Protein AF-A0A812J9K3-F1 (afdb_monomer_lite)

Sequence (176 aa):
MPVRESPTQTIAVSVPRLDEVKQKRADRYRLLVFTEILLSFTDTDGDNIRLQKEGIAINEYVNDKLEIRSMQYFDIDVRARSYHDPTGRGWFRPSEDVEEIVRKRDLMFLERDFLARCLMTVCGLTESSAYQVMMTAHTEGMAVVGTYAFETAELYCTGLKAKGLSADILPVEDGE

Structure (mmCIF, N/CA/C/O backbone):
data_AF-A0A812J9K3-F1
#
_entry.id   AF-A0A812J9K3-F1
#
loop_
_atom_site.group_PDB
_atom_site.id
_atom_site.type_symbol
_atom_site.label_atom_id
_atom_site.label_alt_id
_atom_site.label_comp_id
_atom_site.label_asym_id
_atom_site.label_entity_id
_atom_site.label_seq_id
_atom_site.pdbx_PDB_ins_code
_atom_site.Cartn_x
_atom_site.Cartn_y
_atom_site.Cartn_z
_atom_site.occupancy
_atom_site.B_iso_or_equiv
_atom_site.auth_seq_id
_atom_site.auth_comp_id
_atom_site.auth_asym_id
_atom_site.auth_atom_id
_atom_site.pdbx_PDB_model_num
ATOM 1 N N . MET A 1 1 ? 48.311 -0.222 72.903 1.00 43.59 1 MET A N 1
ATOM 2 C CA . MET A 1 1 ? 47.290 0.811 72.628 1.00 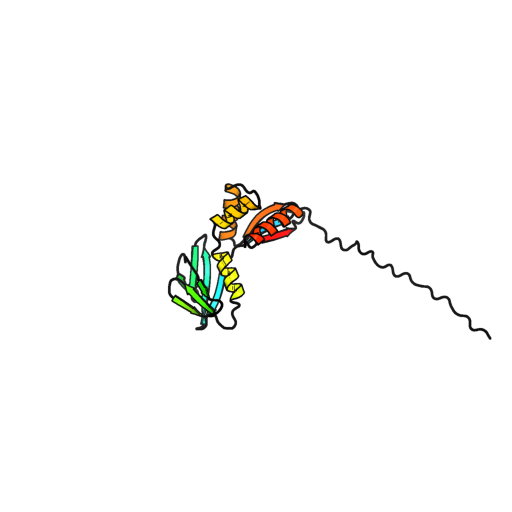43.59 1 MET A CA 1
ATOM 3 C C . MET A 1 1 ? 46.261 0.209 71.682 1.00 43.59 1 MET A C 1
ATOM 5 O O . MET A 1 1 ? 46.697 -0.324 70.670 1.00 43.59 1 MET A O 1
ATOM 9 N N . PRO A 1 2 ? 44.957 0.194 72.005 1.00 41.94 2 PRO A N 1
ATOM 10 C CA . PRO A 1 2 ? 43.940 -0.347 71.110 1.00 41.94 2 PRO A CA 1
ATOM 11 C C . PRO A 1 2 ? 43.454 0.734 70.133 1.00 41.94 2 PRO A C 1
ATOM 13 O O . PRO A 1 2 ? 43.117 1.846 70.542 1.00 41.94 2 PRO A O 1
ATOM 16 N N . VAL A 1 3 ? 43.454 0.404 68.842 1.00 47.16 3 VAL A N 1
ATOM 17 C CA . VAL A 1 3 ? 42.924 1.241 67.758 1.00 47.16 3 VAL A CA 1
ATOM 18 C C . VAL A 1 3 ? 41.396 1.207 67.840 1.00 47.16 3 VAL A C 1
ATOM 20 O O . VAL A 1 3 ? 40.800 0.135 67.876 1.00 47.16 3 VAL A O 1
ATOM 23 N N . ARG A 1 4 ? 40.767 2.383 67.935 1.00 43.28 4 ARG A N 1
ATOM 24 C CA . ARG A 1 4 ? 39.308 2.547 67.892 1.00 43.28 4 ARG A CA 1
ATOM 25 C C . ARG A 1 4 ? 38.854 2.489 66.434 1.00 43.28 4 ARG A C 1
ATOM 27 O O . ARG A 1 4 ? 39.246 3.353 65.655 1.00 43.28 4 ARG A O 1
ATOM 34 N N . GLU A 1 5 ? 38.031 1.507 66.086 1.00 41.91 5 GLU A N 1
ATOM 35 C CA . GLU A 1 5 ? 37.337 1.463 64.797 1.00 41.91 5 GLU A CA 1
ATOM 36 C C . GLU A 1 5 ? 36.077 2.339 64.849 1.00 41.91 5 GLU A C 1
ATOM 38 O O . GLU A 1 5 ? 35.283 2.276 65.790 1.00 41.91 5 GLU A O 1
ATOM 43 N N . SER A 1 6 ? 35.931 3.206 63.849 1.00 40.03 6 SER A N 1
ATOM 44 C CA . SER A 1 6 ? 34.802 4.124 63.683 1.00 40.03 6 SER A CA 1
ATOM 45 C C . SER A 1 6 ? 33.607 3.395 63.055 1.00 40.03 6 SER A C 1
ATOM 47 O O . SER A 1 6 ? 33.808 2.630 62.112 1.00 40.03 6 SER A O 1
ATOM 49 N N . PRO A 1 7 ? 32.359 3.647 63.486 1.00 44.78 7 PRO A N 1
ATOM 50 C CA . PRO A 1 7 ? 31.195 3.017 62.876 1.00 44.78 7 PRO A CA 1
ATOM 51 C C . PRO A 1 7 ? 30.920 3.623 61.492 1.00 44.78 7 PRO A C 1
ATOM 53 O O . PRO A 1 7 ? 30.586 4.802 61.367 1.00 44.78 7 PRO A O 1
ATOM 56 N N . THR A 1 8 ? 31.045 2.807 60.446 1.00 38.72 8 THR A N 1
ATOM 57 C CA . THR A 1 8 ? 30.620 3.144 59.083 1.00 38.72 8 THR A CA 1
ATOM 58 C C . THR A 1 8 ? 29.100 3.315 59.057 1.00 38.72 8 THR A C 1
ATOM 60 O O . THR A 1 8 ? 28.347 2.342 59.091 1.00 38.72 8 THR A O 1
ATOM 63 N N . GLN A 1 9 ? 28.635 4.566 59.000 1.00 43.00 9 GLN A N 1
ATOM 64 C CA . GLN A 1 9 ? 27.244 4.884 58.687 1.00 43.00 9 GLN A CA 1
ATOM 65 C C . GLN A 1 9 ? 26.941 4.404 57.266 1.00 43.00 9 GLN A C 1
ATOM 67 O O . GLN A 1 9 ? 27.426 4.959 56.283 1.00 43.00 9 GLN A O 1
ATOM 72 N N . THR A 1 10 ? 26.147 3.342 57.168 1.00 39.62 10 THR A N 1
ATOM 73 C CA . THR A 1 10 ? 25.592 2.879 55.897 1.00 39.62 10 THR A CA 1
ATOM 74 C C . THR A 1 10 ? 24.531 3.885 55.465 1.00 39.62 10 THR A C 1
ATOM 76 O O . THR A 1 10 ? 23.461 3.968 56.066 1.00 39.62 10 THR A O 1
ATOM 79 N N . ILE A 1 11 ? 24.843 4.682 54.444 1.00 40.81 11 ILE A N 1
ATOM 80 C CA . ILE A 1 11 ? 23.868 5.533 53.764 1.00 40.81 11 ILE A CA 1
ATOM 81 C C . ILE A 1 11 ? 22.912 4.590 53.033 1.00 40.81 11 ILE A C 1
ATOM 83 O O . ILE A 1 11 ? 23.310 3.892 52.101 1.00 40.81 11 ILE A O 1
ATOM 87 N N . ALA A 1 12 ? 21.659 4.536 53.482 1.00 41.06 12 ALA A N 1
ATOM 88 C CA . ALA A 1 12 ? 20.598 3.852 52.763 1.00 41.06 12 ALA A CA 1
ATOM 89 C C . ALA A 1 12 ? 20.365 4.593 51.440 1.00 41.06 12 ALA A C 1
ATOM 91 O O . ALA A 1 12 ? 19.708 5.631 51.403 1.00 41.06 12 ALA A O 1
ATOM 92 N N . VAL A 1 13 ? 20.938 4.075 50.354 1.00 40.81 13 VAL A N 1
ATOM 93 C CA . VAL A 1 13 ? 20.560 4.478 49.001 1.00 40.81 13 VAL A CA 1
ATOM 94 C C . VAL A 1 13 ? 19.127 4.000 48.810 1.00 40.81 13 VAL A C 1
ATOM 96 O O . VAL A 1 13 ? 18.867 2.803 48.693 1.00 40.81 13 VAL A O 1
ATOM 99 N N . SER A 1 14 ? 18.182 4.935 48.849 1.00 48.41 14 SER A N 1
ATOM 100 C CA . SER A 1 14 ? 16.798 4.700 48.466 1.00 48.41 14 SER A CA 1
ATOM 101 C C . SER A 1 14 ? 16.777 4.336 46.985 1.00 48.41 14 SER A C 1
ATOM 103 O O . SER A 1 14 ? 16.785 5.211 46.121 1.00 48.41 14 SER A O 1
ATOM 105 N N . VAL A 1 15 ? 16.813 3.035 46.702 1.00 49.84 15 VAL A N 1
ATOM 106 C CA . VAL A 1 15 ? 16.551 2.494 45.371 1.00 49.84 15 VAL A CA 1
ATOM 107 C C . VAL A 1 15 ? 15.098 2.848 45.050 1.00 49.84 15 VAL A C 1
ATOM 109 O O . VAL A 1 15 ? 14.209 2.415 45.793 1.00 49.84 15 VAL A O 1
ATOM 112 N N . PRO A 1 16 ? 14.820 3.663 44.018 1.00 44.22 16 PRO A N 1
ATOM 113 C CA . PRO A 1 16 ? 13.446 3.903 43.611 1.00 44.22 16 PRO A CA 1
ATOM 114 C C . PRO A 1 16 ? 12.816 2.553 43.254 1.00 44.22 16 PRO A C 1
ATOM 116 O O . PRO A 1 16 ? 13.413 1.739 42.546 1.00 44.22 16 PRO A O 1
ATOM 119 N N . ARG A 1 17 ? 11.644 2.277 43.839 1.00 50.12 17 ARG A N 1
ATOM 120 C CA . ARG A 1 17 ? 10.904 1.031 43.618 1.00 50.12 17 ARG A CA 1
ATOM 121 C C . ARG A 1 17 ? 10.637 0.879 42.123 1.00 50.12 17 ARG A C 1
ATOM 123 O O . ARG A 1 17 ? 10.294 1.849 41.454 1.00 50.12 17 ARG A O 1
ATOM 130 N N . LEU A 1 18 ? 10.744 -0.352 41.635 1.00 44.38 18 LEU A N 1
ATOM 131 C CA . LEU A 1 18 ? 10.573 -0.766 40.237 1.00 44.38 18 LEU A CA 1
ATOM 132 C C . LEU A 1 18 ? 9.163 -0.499 39.645 1.00 44.38 18 LEU A C 1
ATOM 134 O O . LEU A 1 18 ? 8.852 -1.006 38.573 1.00 44.38 18 LEU A O 1
ATOM 138 N N . ASP A 1 19 ? 8.320 0.289 40.319 1.00 42.44 19 ASP A N 1
ATOM 139 C CA . ASP A 1 19 ? 6.907 0.520 40.000 1.00 42.44 19 ASP A CA 1
ATOM 140 C C . ASP A 1 19 ? 6.619 1.917 39.401 1.00 42.44 19 ASP A C 1
ATOM 142 O O . ASP A 1 19 ? 5.461 2.243 39.132 1.00 42.44 19 ASP A O 1
ATOM 146 N N . GLU A 1 20 ? 7.644 2.746 39.159 1.00 42.75 20 GLU A N 1
ATOM 147 C CA . GLU A 1 20 ? 7.491 4.143 38.696 1.00 42.75 20 GLU A CA 1
ATOM 148 C C . GLU A 1 20 ? 7.994 4.425 37.269 1.00 42.75 20 GLU A C 1
ATOM 150 O O . GLU A 1 20 ? 8.218 5.573 36.896 1.00 42.75 20 GLU A O 1
ATOM 155 N N . VAL A 1 21 ? 8.058 3.407 36.408 1.00 42.88 21 VAL A N 1
ATOM 156 C CA . VAL A 1 21 ? 7.958 3.625 34.951 1.00 42.88 21 VAL A CA 1
ATOM 157 C C . VAL A 1 21 ? 6.607 3.104 34.476 1.00 42.88 21 VAL A C 1
ATOM 159 O O . VAL A 1 21 ? 6.494 2.251 33.599 1.00 42.88 21 VAL A O 1
ATOM 162 N N . LYS A 1 22 ? 5.529 3.610 35.084 1.00 45.88 22 LYS A N 1
ATOM 163 C CA . LYS A 1 22 ? 4.212 3.540 34.452 1.00 45.88 22 LYS A CA 1
ATOM 164 C C . LYS A 1 22 ? 4.239 4.522 33.290 1.00 45.88 22 LYS A C 1
ATOM 166 O O . LYS A 1 22 ? 3.879 5.685 33.448 1.00 45.88 22 LYS A O 1
ATOM 171 N N . GLN A 1 23 ? 4.698 4.043 32.133 1.00 50.28 23 GLN A N 1
ATOM 172 C CA . GLN A 1 23 ? 4.376 4.648 30.846 1.00 50.28 23 GLN A CA 1
ATOM 173 C C . GLN A 1 23 ? 2.874 4.933 30.892 1.00 50.28 23 GLN A C 1
ATOM 175 O O . GLN A 1 23 ? 2.086 3.998 31.041 1.00 50.28 23 GLN A O 1
ATOM 180 N N . LYS A 1 24 ? 2.489 6.210 30.919 1.00 55.31 24 LYS A N 1
ATOM 181 C CA . LYS A 1 24 ? 1.097 6.639 31.075 1.00 55.31 24 LYS A CA 1
ATOM 182 C C . LYS A 1 24 ? 0.305 5.989 29.932 1.00 55.31 24 LYS A C 1
ATOM 184 O O . LYS A 1 24 ? 0.433 6.411 28.787 1.00 55.31 24 LYS A O 1
ATOM 189 N N . ARG A 1 25 ? -0.392 4.878 30.204 1.00 67.69 25 ARG A N 1
ATOM 190 C CA . ARG A 1 25 ? -1.230 4.206 29.205 1.00 67.69 25 ARG A CA 1
ATOM 191 C C . ARG A 1 25 ? -2.336 5.194 28.857 1.00 67.69 25 ARG A C 1
ATOM 193 O O . ARG A 1 25 ? -2.976 5.708 29.768 1.00 67.69 25 ARG A O 1
ATOM 200 N N . ALA A 1 26 ? -2.492 5.498 27.574 1.00 80.69 26 ALA A N 1
ATOM 201 C CA . ALA A 1 26 ? -3.603 6.318 27.118 1.00 80.69 26 ALA A CA 1
ATOM 202 C C . ALA A 1 26 ? -4.916 5.560 27.345 1.00 80.69 26 ALA A C 1
ATOM 204 O O . ALA A 1 26 ? -4.941 4.328 27.288 1.00 80.69 26 ALA A O 1
ATOM 205 N N . ASP A 1 27 ? -6.008 6.286 27.567 1.00 85.81 27 ASP A N 1
ATOM 206 C CA . ASP A 1 27 ? -7.321 5.666 27.775 1.00 85.81 27 ASP A CA 1
ATOM 207 C C . ASP A 1 27 ? -7.884 5.092 26.469 1.00 85.81 27 ASP A C 1
ATOM 209 O O . ASP A 1 27 ? -8.628 4.105 26.460 1.00 85.81 27 ASP A O 1
ATOM 213 N N . ARG A 1 28 ? -7.506 5.695 25.336 1.00 94.31 28 ARG A N 1
ATOM 214 C CA . ARG A 1 28 ? -7.959 5.308 24.002 1.00 94.31 28 ARG A CA 1
ATOM 215 C C . ARG A 1 28 ? -6.821 5.326 22.990 1.00 94.31 28 ARG A C 1
ATOM 217 O O . ARG A 1 28 ? -5.859 6.075 23.120 1.00 94.31 28 ARG A O 1
ATOM 224 N N . TYR A 1 29 ? -6.973 4.509 21.954 1.00 96.38 29 TYR A N 1
ATOM 225 C CA . TYR A 1 29 ? -6.017 4.346 20.867 1.00 96.38 29 TYR A CA 1
ATOM 226 C C . TYR A 1 29 ? -6.733 4.424 19.517 1.00 96.38 29 TYR A C 1
ATOM 228 O O . TYR A 1 29 ? -7.768 3.781 19.320 1.00 96.38 29 TYR A O 1
ATOM 236 N N . ARG A 1 30 ? -6.179 5.195 18.580 1.00 97.62 30 ARG A N 1
ATOM 237 C CA . ARG A 1 30 ? -6.576 5.194 17.167 1.00 97.62 30 ARG A CA 1
ATOM 238 C C . ARG A 1 30 ? -5.967 3.978 16.489 1.00 97.62 30 ARG A C 1
ATOM 240 O O . ARG A 1 30 ? -4.753 3.819 16.524 1.00 97.62 30 ARG A O 1
ATOM 247 N N . LEU A 1 31 ? -6.797 3.158 15.855 1.00 98.50 31 LEU A N 1
ATOM 248 C CA . LEU A 1 31 ? -6.343 2.111 14.945 1.00 98.50 31 LEU A CA 1
ATOM 249 C C . LEU A 1 31 ? -6.214 2.697 13.540 1.00 98.50 31 LEU A C 1
ATOM 251 O O . LEU A 1 31 ? -7.177 3.254 13.011 1.00 98.50 31 LEU A O 1
ATOM 255 N N . LEU A 1 32 ? -5.039 2.546 12.946 1.00 98.44 32 LEU A N 1
ATOM 256 C CA . LEU A 1 32 ? -4.698 3.017 11.612 1.00 98.44 32 LEU A CA 1
ATOM 257 C C . LEU A 1 32 ? -4.489 1.835 10.671 1.00 98.44 32 LEU A C 1
ATOM 259 O O . LEU A 1 32 ? -3.941 0.808 11.070 1.00 98.44 32 LEU A O 1
ATOM 263 N N . VAL A 1 33 ? -4.878 2.013 9.413 1.00 97.88 33 VAL A N 1
ATOM 264 C CA . VAL A 1 33 ? -4.462 1.164 8.289 1.00 97.88 33 VAL A CA 1
ATOM 265 C C . VAL A 1 33 ? -3.701 2.006 7.280 1.00 97.88 33 VAL A C 1
ATOM 267 O O . VAL A 1 33 ? -4.037 3.173 7.078 1.00 97.88 33 VAL A O 1
ATOM 270 N N . PHE A 1 34 ? -2.694 1.410 6.650 1.00 96.38 34 PHE A N 1
ATOM 271 C CA . PHE A 1 34 ? -1.818 2.084 5.696 1.00 96.38 34 PHE A CA 1
ATOM 272 C C . PHE A 1 34 ? -1.904 1.420 4.323 1.00 96.38 34 PHE A C 1
ATOM 274 O O . PHE A 1 34 ? -1.947 0.192 4.215 1.00 96.38 34 PHE A O 1
ATOM 281 N N . THR A 1 35 ? -1.874 2.239 3.277 1.00 94.75 35 THR A N 1
ATOM 282 C CA . THR A 1 35 ? -1.604 1.810 1.903 1.00 94.75 35 THR A CA 1
ATOM 283 C C . THR A 1 35 ? -0.456 2.639 1.345 1.00 94.75 35 THR A C 1
ATOM 285 O O . THR A 1 35 ? -0.119 3.689 1.884 1.00 94.75 35 THR A O 1
ATOM 288 N N . GLU A 1 36 ? 0.169 2.168 0.274 1.00 94.56 36 GLU A N 1
ATOM 289 C CA . GLU A 1 36 ? 1.207 2.949 -0.387 1.00 94.56 36 GLU A CA 1
ATOM 290 C C . GLU A 1 36 ? 0.593 3.736 -1.548 1.00 94.56 36 GLU A C 1
ATOM 292 O O . GLU A 1 36 ? -0.188 3.197 -2.345 1.00 94.56 36 GLU A O 1
ATOM 297 N N . ILE A 1 37 ? 0.938 5.021 -1.632 1.00 95.31 37 ILE A N 1
ATOM 298 C CA . ILE A 1 37 ? 0.495 5.921 -2.709 1.00 95.31 37 ILE A CA 1
ATOM 299 C C . ILE A 1 37 ? 1.652 6.412 -3.576 1.00 95.31 37 ILE A C 1
ATOM 301 O O . ILE A 1 37 ? 1.411 6.965 -4.648 1.00 95.31 37 ILE A O 1
ATOM 305 N N . LEU A 1 38 ? 2.894 6.181 -3.146 1.00 96.56 38 LEU A N 1
ATOM 306 C CA . LEU A 1 38 ? 4.092 6.578 -3.867 1.00 96.56 38 LEU A CA 1
ATOM 307 C C . LEU A 1 38 ? 5.178 5.510 -3.721 1.00 96.56 38 LEU A C 1
ATOM 309 O O . LEU A 1 38 ? 5.582 5.147 -2.621 1.00 96.56 38 LEU A O 1
ATOM 313 N N . LEU A 1 39 ? 5.693 5.048 -4.852 1.00 97.50 39 LEU A N 1
ATOM 314 C CA . LEU A 1 39 ? 6.867 4.193 -4.940 1.00 97.50 39 LEU A CA 1
ATOM 315 C C . LEU A 1 39 ? 7.802 4.829 -5.959 1.00 97.50 39 LEU A C 1
ATOM 317 O O . LEU A 1 39 ? 7.371 5.141 -7.061 1.00 97.50 39 LEU A O 1
ATOM 321 N N . SER A 1 40 ? 9.075 4.996 -5.630 1.00 97.69 40 SER A N 1
ATOM 322 C CA . SER A 1 40 ? 10.062 5.429 -6.616 1.00 97.69 40 SER A CA 1
ATOM 323 C C . SER A 1 40 ? 11.406 4.778 -6.370 1.00 97.69 40 SER A C 1
ATOM 325 O O . SER A 1 40 ? 11.779 4.575 -5.215 1.00 97.69 40 SER A O 1
ATOM 327 N N . PHE A 1 41 ? 12.134 4.511 -7.444 1.00 98.19 41 PHE A N 1
ATOM 328 C CA . PHE A 1 41 ? 13.486 3.963 -7.422 1.00 98.19 41 PHE A CA 1
ATOM 329 C C . PHE A 1 41 ? 14.248 4.432 -8.667 1.00 98.19 41 PHE A C 1
ATOM 331 O O . PHE A 1 41 ? 13.657 4.999 -9.588 1.00 98.19 41 PHE A O 1
ATOM 338 N N . THR A 1 42 ? 15.565 4.219 -8.694 1.00 96.88 42 THR A N 1
ATOM 339 C CA . THR A 1 42 ? 16.358 4.436 -9.914 1.00 96.88 42 THR A CA 1
ATOM 340 C C . THR A 1 42 ? 16.837 3.099 -10.456 1.00 96.88 42 THR A C 1
ATOM 342 O O . THR A 1 42 ? 17.409 2.285 -9.722 1.00 96.88 42 THR A O 1
ATOM 345 N N . ASP A 1 43 ? 16.610 2.853 -11.737 1.00 95.44 43 ASP A N 1
ATOM 346 C CA . ASP A 1 43 ? 16.992 1.600 -12.375 1.00 95.44 43 ASP A CA 1
ATOM 347 C C . ASP A 1 43 ? 18.458 1.616 -12.864 1.00 95.44 43 ASP A C 1
ATOM 349 O O . ASP A 1 43 ? 19.223 2.564 -12.629 1.00 95.44 43 ASP A O 1
ATOM 353 N N . THR A 1 44 ? 18.909 0.529 -13.488 1.00 96.94 44 THR A N 1
ATOM 354 C CA . THR A 1 44 ? 20.313 0.379 -13.895 1.00 96.94 44 THR A CA 1
ATOM 355 C C . THR A 1 44 ? 20.785 1.336 -14.986 1.00 96.94 44 THR A C 1
ATOM 357 O O . THR A 1 44 ? 21.984 1.624 -15.006 1.00 96.94 44 THR A O 1
ATOM 360 N N . ASP A 1 45 ? 19.912 1.809 -15.878 1.00 94.12 45 ASP A N 1
ATOM 361 C CA . ASP A 1 45 ? 20.307 2.748 -16.940 1.00 94.12 45 ASP A CA 1
ATOM 362 C C . ASP A 1 45 ? 20.167 4.219 -16.514 1.00 94.12 45 ASP A C 1
ATOM 364 O O . ASP A 1 45 ? 20.785 5.102 -17.112 1.00 94.12 45 ASP A O 1
ATOM 368 N N . GLY A 1 46 ? 19.539 4.44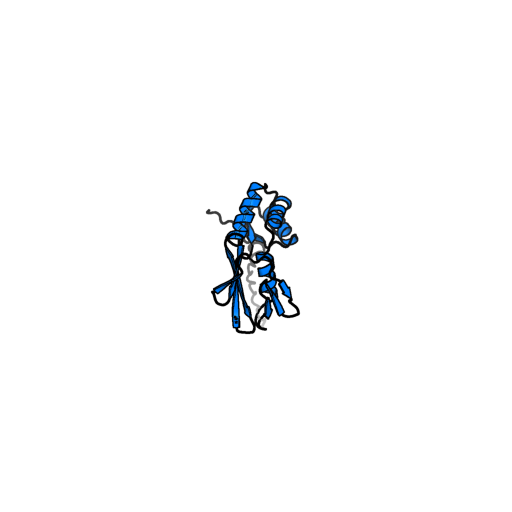7 -15.358 1.00 94.81 46 GLY A N 1
ATOM 369 C CA . GLY A 1 46 ? 19.515 5.727 -14.667 1.00 94.81 46 GLY A CA 1
ATOM 370 C C . GLY A 1 46 ? 18.182 6.438 -14.719 1.00 94.81 46 GLY A C 1
ATOM 371 O O . GLY A 1 46 ? 18.102 7.557 -14.205 1.00 94.81 46 GLY A O 1
ATOM 372 N N . ASP A 1 47 ? 17.162 5.774 -15.243 1.00 96.69 47 ASP A N 1
ATOM 373 C CA . ASP A 1 47 ? 15.805 6.266 -15.223 1.00 96.69 47 ASP A CA 1
ATOM 374 C C . ASP A 1 47 ? 15.244 6.266 -13.795 1.00 96.69 47 ASP A C 1
ATOM 376 O O . ASP A 1 47 ? 15.366 5.308 -13.021 1.00 96.69 47 ASP A O 1
ATOM 380 N N . ASN A 1 48 ? 14.637 7.396 -13.422 1.00 97.19 48 ASN A N 1
ATOM 381 C CA . ASN A 1 48 ? 13.841 7.502 -12.210 1.00 97.19 48 ASN A CA 1
ATOM 382 C C . ASN A 1 48 ? 12.434 6.989 -12.503 1.00 97.19 48 ASN A C 1
ATOM 384 O O . ASN A 1 48 ? 11.646 7.668 -13.168 1.00 97.19 48 ASN A O 1
ATOM 388 N N . ILE A 1 49 ? 12.133 5.805 -11.985 1.00 98.25 49 ILE A N 1
ATOM 389 C CA . ILE A 1 49 ? 10.817 5.193 -12.097 1.00 98.25 49 ILE A CA 1
ATOM 390 C C . ILE A 1 49 ? 10.012 5.592 -10.871 1.00 98.25 49 ILE A C 1
ATOM 392 O O . ILE A 1 49 ? 10.441 5.373 -9.734 1.00 98.25 49 ILE A O 1
ATOM 396 N N . ARG A 1 50 ? 8.831 6.170 -11.089 1.00 98.44 50 ARG A N 1
ATOM 397 C CA . ARG A 1 50 ? 7.892 6.543 -10.032 1.00 98.44 50 ARG A CA 1
ATOM 398 C C . ARG A 1 50 ? 6.508 5.995 -10.334 1.00 98.44 50 ARG A C 1
ATOM 400 O O . ARG A 1 50 ? 5.860 6.420 -11.285 1.00 98.44 50 ARG A O 1
ATOM 407 N N . LEU A 1 51 ? 6.015 5.136 -9.451 1.00 98.31 51 LEU A N 1
ATOM 408 C CA . LEU A 1 51 ? 4.608 4.769 -9.393 1.00 98.31 51 LEU A CA 1
ATOM 409 C C . LEU A 1 51 ? 3.888 5.690 -8.418 1.00 98.31 51 LEU A C 1
ATOM 411 O O . LEU A 1 51 ? 4.344 5.904 -7.293 1.00 98.31 51 LEU A O 1
ATOM 415 N N . GLN A 1 52 ? 2.746 6.216 -8.835 1.00 97.75 52 GLN A N 1
ATOM 416 C CA . GLN A 1 52 ? 1.953 7.123 -8.024 1.00 97.75 52 GLN A CA 1
ATOM 417 C C . GLN A 1 52 ? 0.472 6.780 -8.130 1.00 97.75 52 GLN A C 1
ATOM 419 O O . GLN A 1 52 ? -0.057 6.590 -9.227 1.00 97.75 52 GLN A O 1
ATOM 424 N N . LYS A 1 53 ? -0.210 6.724 -6.983 1.00 94.06 53 LYS A N 1
ATOM 425 C CA . LYS A 1 53 ? -1.670 6.668 -6.948 1.00 94.06 53 LYS A CA 1
ATOM 426 C C . LYS A 1 53 ? -2.263 8.054 -7.149 1.00 94.06 53 LYS A C 1
ATOM 428 O O . LYS A 1 53 ? -1.947 8.996 -6.427 1.00 94.06 53 LYS A O 1
ATOM 433 N N . GLU A 1 54 ? -3.200 8.136 -8.080 1.00 92.50 54 GLU A N 1
ATOM 434 C CA . GLU A 1 54 ? -4.065 9.288 -8.305 1.00 92.50 54 GLU A CA 1
ATOM 435 C C . GLU A 1 54 ? -5.517 8.818 -8.206 1.00 92.50 54 GLU A C 1
ATOM 437 O O . GLU A 1 54 ? -6.071 8.184 -9.111 1.00 92.50 54 GLU A O 1
ATOM 442 N N . GLY A 1 55 ? -6.128 9.066 -7.045 1.00 86.62 55 GLY A N 1
ATOM 443 C CA . GLY A 1 55 ? -7.391 8.434 -6.682 1.00 86.62 55 GLY A CA 1
ATOM 444 C C . GLY A 1 55 ? -7.212 6.922 -6.541 1.00 86.62 55 GLY A C 1
ATOM 445 O O . GLY A 1 55 ? -6.546 6.449 -5.627 1.00 86.62 55 GLY A O 1
ATOM 446 N N . ILE A 1 56 ? -7.811 6.162 -7.459 1.00 82.06 56 ILE A N 1
ATOM 447 C CA . ILE A 1 56 ? -7.713 4.692 -7.491 1.00 82.06 56 ILE A CA 1
ATOM 448 C C . ILE A 1 56 ? -6.812 4.170 -8.614 1.00 82.06 56 ILE A C 1
ATOM 450 O O . ILE A 1 56 ? -6.578 2.965 -8.686 1.00 82.06 56 ILE A O 1
ATOM 454 N N . ALA A 1 57 ? -6.351 5.046 -9.508 1.00 92.88 57 ALA A N 1
ATOM 455 C CA . ALA A 1 57 ? -5.472 4.672 -10.604 1.00 92.88 57 ALA A CA 1
ATOM 456 C C . ALA A 1 57 ? -4.019 4.709 -10.131 1.00 92.88 57 ALA A C 1
ATOM 458 O O . ALA A 1 57 ? -3.617 5.648 -9.450 1.00 92.88 57 ALA A O 1
ATOM 459 N N . ILE A 1 58 ? -3.238 3.704 -10.518 1.00 96.75 58 ILE A N 1
ATOM 460 C CA . ILE A 1 58 ? -1.785 3.700 -10.345 1.00 96.75 58 ILE A CA 1
ATOM 461 C C . ILE A 1 58 ? -1.182 4.115 -11.682 1.00 96.75 58 ILE A C 1
ATOM 463 O O . ILE A 1 58 ? -1.476 3.505 -12.707 1.00 96.75 58 ILE A O 1
ATOM 467 N N . ASN A 1 59 ? -0.376 5.165 -11.688 1.00 97.94 59 ASN A N 1
ATOM 468 C CA . ASN A 1 59 ? 0.300 5.671 -12.876 1.00 97.94 59 ASN A CA 1
ATOM 469 C C . ASN A 1 59 ? 1.808 5.488 -12.730 1.00 97.94 59 ASN A C 1
ATOM 471 O O . ASN A 1 59 ? 2.328 5.575 -11.619 1.00 97.94 59 ASN A O 1
ATOM 475 N N . GLU A 1 60 ? 2.494 5.282 -13.848 1.00 98.38 60 GLU A N 1
ATOM 476 C CA . GLU A 1 60 ? 3.952 5.226 -13.908 1.00 98.38 60 GLU A CA 1
ATOM 477 C C . GLU A 1 60 ? 4.509 6.451 -14.625 1.00 98.38 60 GLU A C 1
ATOM 479 O O . GLU A 1 60 ? 4.089 6.801 -15.734 1.00 98.38 60 GLU A O 1
ATOM 484 N N . TYR A 1 61 ? 5.484 7.073 -13.977 1.00 98.31 61 TYR A N 1
ATOM 485 C CA . TYR A 1 61 ? 6.258 8.187 -14.481 1.00 98.31 61 TYR A CA 1
ATOM 486 C C . TYR A 1 61 ? 7.719 7.765 -14.606 1.00 98.31 61 TYR A C 1
ATOM 488 O O . TYR A 1 61 ? 8.303 7.292 -13.633 1.00 98.31 61 TYR A O 1
ATOM 496 N N . VAL A 1 62 ? 8.311 8.006 -15.770 1.00 97.62 62 VAL A N 1
ATOM 497 C CA . VAL A 1 62 ? 9.736 7.802 -16.034 1.00 97.62 62 VAL A CA 1
ATOM 498 C C . VAL A 1 62 ? 10.369 9.171 -16.224 1.00 97.62 62 VAL A C 1
ATOM 500 O O . VAL A 1 62 ? 9.973 9.923 -17.117 1.00 97.62 62 VAL A O 1
ATOM 503 N N . ASN A 1 63 ? 11.314 9.536 -15.355 1.00 97.12 63 ASN A N 1
ATOM 504 C CA . ASN A 1 63 ? 11.954 10.858 -15.355 1.00 97.12 63 ASN A CA 1
ATOM 505 C C . ASN A 1 63 ? 10.923 12.006 -15.402 1.00 97.12 63 ASN A C 1
ATOM 507 O O . ASN A 1 63 ? 10.990 12.897 -16.248 1.00 97.12 63 ASN A O 1
ATOM 511 N N . ASP A 1 64 ? 9.922 11.933 -14.516 1.00 97.19 64 ASP A N 1
ATOM 512 C CA . ASP A 1 64 ? 8.782 12.860 -14.400 1.00 97.19 64 ASP A CA 1
ATOM 513 C C . ASP A 1 64 ? 7.794 12.892 -15.575 1.00 97.19 64 ASP A C 1
ATOM 515 O O . ASP A 1 64 ? 6.773 13.584 -15.509 1.00 97.19 64 ASP A O 1
ATOM 519 N N . LYS A 1 65 ? 8.026 12.107 -16.627 1.00 97.75 65 LYS A N 1
ATOM 520 C CA . LYS A 1 65 ? 7.107 11.981 -17.755 1.00 97.75 65 LYS A CA 1
ATOM 521 C C . LYS A 1 65 ? 6.177 10.794 -17.545 1.00 97.75 65 LYS A C 1
ATOM 523 O O . LYS A 1 65 ? 6.622 9.690 -17.273 1.00 97.75 65 LYS A O 1
ATOM 528 N N . LEU A 1 66 ? 4.875 11.026 -17.671 1.00 97.56 66 LEU A N 1
ATOM 529 C CA . LEU A 1 66 ? 3.874 9.967 -17.576 1.00 97.56 66 LEU A CA 1
ATOM 530 C C . LEU A 1 66 ? 3.997 9.005 -18.765 1.00 97.56 66 LEU A C 1
ATOM 532 O O . LEU A 1 66 ? 3.743 9.414 -19.900 1.00 97.56 66 LEU A O 1
ATOM 536 N N . GLU A 1 67 ? 4.306 7.741 -18.488 1.00 97.56 67 GLU A N 1
ATOM 537 C CA . GLU A 1 67 ? 4.452 6.688 -19.501 1.00 97.56 67 GLU A CA 1
ATOM 538 C C . GLU A 1 67 ? 3.287 5.692 -19.456 1.00 97.56 67 GLU A C 1
ATOM 540 O O . GLU A 1 67 ? 2.751 5.326 -20.503 1.00 97.56 67 GLU A O 1
ATOM 545 N N . ILE A 1 68 ? 2.803 5.325 -18.260 1.00 97.81 68 ILE A N 1
ATOM 546 C CA . ILE A 1 68 ? 1.682 4.382 -18.109 1.00 97.81 68 ILE A CA 1
ATOM 547 C C . ILE A 1 68 ? 0.565 5.001 -17.277 1.00 97.81 68 ILE A C 1
ATOM 549 O O . ILE A 1 68 ? 0.768 5.483 -16.164 1.00 97.81 68 ILE A O 1
ATOM 553 N N . ARG A 1 69 ? -0.657 4.947 -17.813 1.00 97.25 69 ARG A N 1
ATOM 554 C CA . ARG A 1 69 ? -1.880 5.338 -17.104 1.00 97.25 69 ARG A CA 1
ATOM 555 C C . ARG A 1 69 ? -2.610 4.111 -16.593 1.00 97.25 69 ARG A C 1
ATOM 557 O O . ARG A 1 69 ? -2.830 3.181 -17.363 1.00 97.25 69 ARG A O 1
ATOM 564 N N . SER A 1 70 ? -3.092 4.171 -15.351 1.00 95.56 70 SER A N 1
ATOM 565 C CA . SER A 1 70 ? -3.938 3.119 -14.763 1.00 95.56 70 SER A CA 1
ATOM 566 C C . SER A 1 70 ? -3.330 1.720 -14.927 1.00 95.56 70 SER A C 1
ATOM 568 O O . SER A 1 70 ? -3.986 0.787 -15.394 1.00 95.56 70 SER A O 1
ATOM 570 N N . MET A 1 71 ? -2.055 1.594 -14.571 1.00 96.50 71 MET A N 1
ATOM 571 C CA . MET A 1 71 ? -1.295 0.357 -14.604 1.00 96.50 71 MET A CA 1
ATOM 572 C C . MET A 1 71 ? -1.985 -0.730 -13.775 1.00 96.50 71 MET A C 1
ATOM 574 O O . MET A 1 71 ? -2.414 -0.496 -12.646 1.00 96.50 71 MET A O 1
ATOM 578 N N . GLN A 1 72 ? -2.104 -1.921 -14.361 1.00 93.50 72 GLN A N 1
ATOM 579 C CA . GLN A 1 72 ? -2.816 -3.050 -13.754 1.00 93.50 72 GLN A CA 1
ATOM 580 C C . GLN A 1 72 ? -1.898 -3.983 -12.967 1.00 93.50 72 GLN A C 1
ATOM 582 O O . GLN A 1 72 ? -2.361 -4.663 -12.057 1.00 93.50 72 GLN A O 1
ATOM 587 N N . TYR A 1 73 ? -0.611 -4.019 -13.309 1.00 96.19 73 TYR A N 1
ATOM 588 C CA . TYR A 1 73 ? 0.368 -4.876 -12.659 1.00 96.19 73 TYR A CA 1
ATOM 589 C C . TYR A 1 73 ? 1.740 -4.213 -12.645 1.00 96.19 73 TYR A C 1
ATOM 591 O O . TYR A 1 73 ? 2.059 -3.415 -13.521 1.00 96.19 73 TYR A O 1
ATOM 599 N N . PHE A 1 74 ? 2.540 -4.587 -11.655 1.00 98.00 74 PHE A N 1
ATOM 600 C CA . PHE A 1 74 ? 3.964 -4.299 -11.593 1.00 98.00 74 PHE A CA 1
ATOM 601 C C . PHE A 1 74 ? 4.630 -5.498 -10.923 1.00 98.00 74 PHE A C 1
ATOM 603 O O . PHE A 1 74 ? 4.547 -5.689 -9.700 1.00 98.00 74 PHE A O 1
ATOM 610 N N . ASP A 1 75 ? 5.196 -6.372 -11.746 1.00 98.19 75 ASP A N 1
ATOM 611 C CA . ASP A 1 75 ? 5.737 -7.647 -11.297 1.00 98.19 75 ASP A CA 1
ATOM 612 C C . ASP A 1 75 ? 7.204 -7.489 -10.946 1.00 98.19 75 ASP A C 1
ATOM 614 O O . ASP A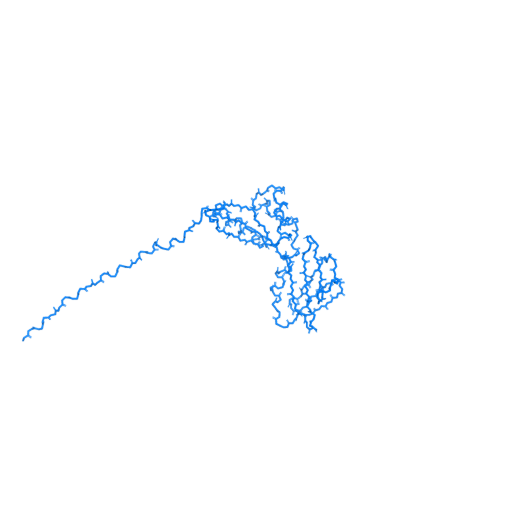 1 75 ? 7.975 -6.924 -11.713 1.00 98.19 75 ASP A O 1
ATOM 618 N N . ILE A 1 76 ? 7.604 -8.007 -9.789 1.00 98.38 76 ILE A N 1
ATOM 619 C CA . ILE A 1 76 ? 8.977 -7.910 -9.301 1.00 98.38 76 ILE A CA 1
ATOM 620 C C . ILE A 1 76 ? 9.535 -9.315 -9.112 1.00 98.38 76 ILE A C 1
ATOM 622 O O . ILE A 1 76 ? 8.994 -10.117 -8.349 1.00 98.38 76 ILE A O 1
ATOM 626 N N . ASP A 1 77 ? 10.659 -9.589 -9.770 1.00 98.00 77 ASP A N 1
ATOM 627 C CA . ASP A 1 77 ? 11.500 -10.746 -9.494 1.00 98.00 77 ASP A CA 1
ATOM 628 C C . ASP A 1 77 ? 12.656 -10.314 -8.588 1.00 98.00 77 ASP A C 1
ATOM 630 O O . ASP A 1 77 ? 13.644 -9.718 -9.028 1.00 98.00 77 ASP A O 1
ATOM 634 N N . VAL A 1 78 ? 12.526 -10.644 -7.303 1.00 97.38 78 VAL A N 1
ATOM 635 C CA . VAL A 1 78 ? 13.523 -10.326 -6.270 1.00 97.38 78 VAL A CA 1
ATOM 636 C C . VAL A 1 78 ? 14.864 -11.004 -6.556 1.00 97.38 78 VAL A C 1
ATOM 638 O O . VAL A 1 78 ? 15.918 -10.406 -6.350 1.00 97.38 78 VAL A O 1
ATOM 641 N N . ARG A 1 79 ? 14.848 -12.241 -7.073 1.00 96.38 79 ARG A N 1
ATOM 642 C CA . ARG A 1 79 ? 16.076 -13.009 -7.328 1.00 96.38 79 ARG A CA 1
ATOM 643 C C . ARG A 1 79 ? 16.840 -12.439 -8.512 1.00 96.38 79 ARG A C 1
ATOM 645 O O . ARG A 1 79 ? 18.061 -12.333 -8.451 1.00 96.38 79 ARG A O 1
ATOM 652 N N . ALA A 1 80 ? 16.126 -12.081 -9.575 1.00 97.44 80 ALA A N 1
ATOM 653 C CA . ALA A 1 80 ? 16.716 -11.474 -10.762 1.00 97.44 80 ALA A CA 1
ATOM 654 C C . ALA A 1 80 ? 16.975 -9.965 -10.608 1.00 97.44 80 ALA A C 1
ATOM 656 O O . ALA A 1 80 ? 17.627 -9.380 -11.473 1.00 97.44 80 ALA A O 1
ATOM 657 N N . ARG A 1 81 ? 16.474 -9.339 -9.531 1.00 97.62 81 ARG A N 1
ATOM 658 C CA . ARG A 1 81 ? 16.443 -7.881 -9.333 1.00 97.62 81 ARG A CA 1
ATOM 659 C C . ARG A 1 81 ? 15.882 -7.159 -10.559 1.00 97.62 81 ARG A C 1
ATOM 661 O O . ARG A 1 81 ? 16.431 -6.151 -11.001 1.00 97.62 81 ARG A O 1
ATOM 668 N N . SER A 1 82 ? 14.785 -7.678 -11.099 1.00 98.25 82 SER A N 1
ATOM 669 C CA . SER A 1 82 ? 14.113 -7.110 -12.268 1.00 98.25 82 SER A CA 1
ATOM 670 C C . SER A 1 82 ? 12.644 -6.848 -11.992 1.00 98.25 82 SER A C 1
ATOM 672 O O . SER A 1 82 ? 12.038 -7.546 -11.178 1.00 98.25 82 SER A O 1
ATOM 674 N N . TYR A 1 83 ? 12.070 -5.899 -12.717 1.00 98.38 83 TYR A N 1
ATOM 675 C CA . TYR A 1 83 ? 10.640 -5.626 -12.708 1.00 98.38 83 TYR A CA 1
ATOM 676 C C . TYR A 1 83 ? 10.054 -5.718 -14.113 1.00 98.38 83 TYR A C 1
ATOM 678 O O . TYR A 1 83 ? 10.776 -5.572 -15.097 1.00 98.38 83 TYR A O 1
ATOM 686 N N . HIS A 1 84 ? 8.757 -5.985 -14.207 1.00 98.25 84 HIS A N 1
ATOM 687 C CA . HIS A 1 84 ? 8.007 -6.029 -15.451 1.00 98.25 84 HIS A CA 1
ATOM 688 C C . HIS A 1 84 ? 6.716 -5.225 -15.310 1.00 98.25 84 HIS A C 1
ATOM 690 O O . HIS A 1 84 ? 5.893 -5.489 -14.429 1.00 98.25 84 HIS A O 1
ATOM 696 N N . ASP A 1 85 ? 6.554 -4.273 -16.213 1.00 96.94 85 ASP A N 1
ATOM 697 C CA . ASP A 1 85 ? 5.378 -3.430 -16.381 1.00 96.94 85 ASP A CA 1
ATOM 698 C C . ASP A 1 85 ? 4.732 -3.716 -17.762 1.00 96.94 85 ASP A C 1
ATOM 700 O O . ASP A 1 85 ? 5.229 -4.551 -18.530 1.00 96.94 85 ASP A O 1
ATOM 704 N N . PRO A 1 86 ? 3.602 -3.074 -18.110 1.00 96.75 86 PRO A N 1
ATOM 705 C CA . PRO A 1 86 ? 2.955 -3.238 -19.417 1.00 96.75 86 PRO A CA 1
ATOM 706 C C . PRO A 1 86 ? 3.799 -2.907 -20.657 1.00 96.75 86 PRO A C 1
ATOM 708 O O . PRO A 1 86 ? 3.467 -3.363 -21.753 1.00 96.75 86 PRO A O 1
ATOM 711 N N . THR A 1 87 ? 4.842 -2.092 -20.524 1.00 93.56 87 THR A N 1
ATOM 712 C CA . THR A 1 87 ? 5.696 -1.629 -21.627 1.00 93.56 87 THR A CA 1
ATOM 713 C C . THR A 1 87 ? 6.975 -2.440 -21.776 1.00 93.56 87 THR A C 1
ATOM 715 O O . THR A 1 87 ? 7.493 -2.554 -22.890 1.00 93.56 87 THR A O 1
ATOM 718 N N . GLY A 1 88 ? 7.478 -3.048 -20.701 1.00 94.56 88 GLY A N 1
ATOM 719 C CA . GLY A 1 88 ? 8.747 -3.753 -20.773 1.00 94.56 88 GLY A CA 1
ATOM 720 C C . GLY A 1 88 ? 9.256 -4.292 -19.447 1.00 94.56 88 GLY A C 1
ATOM 721 O O . GLY A 1 88 ? 8.505 -4.613 -18.530 1.00 94.56 88 GLY A O 1
ATOM 722 N N . ARG A 1 89 ? 10.569 -4.508 -19.400 1.00 96.38 89 ARG A N 1
ATOM 723 C CA . ARG A 1 89 ? 11.285 -5.014 -18.230 1.00 96.38 89 ARG A CA 1
ATOM 724 C C . ARG A 1 89 ? 12.470 -4.104 -17.959 1.00 96.38 89 ARG A C 1
ATOM 726 O O . ARG A 1 89 ? 13.212 -3.809 -18.893 1.00 96.38 89 ARG A O 1
ATOM 733 N N . GLY A 1 90 ? 12.692 -3.784 -16.691 1.00 96.94 90 GLY A N 1
ATOM 734 C CA . GLY A 1 90 ? 13.894 -3.106 -16.219 1.00 96.94 90 GLY A CA 1
ATOM 735 C C . GLY A 1 90 ? 14.573 -3.855 -15.074 1.00 96.94 90 GLY A C 1
ATOM 736 O O . GLY A 1 90 ? 14.110 -4.906 -14.614 1.00 96.94 90 GLY A O 1
ATOM 737 N N . TRP A 1 91 ? 15.703 -3.315 -14.619 1.00 98.25 91 TRP A N 1
ATOM 738 C CA . TRP A 1 91 ? 16.516 -3.889 -13.547 1.00 98.25 91 TRP A CA 1
ATOM 739 C C . TRP A 1 91 ? 16.791 -2.860 -12.461 1.00 98.25 91 TRP A C 1
ATOM 741 O O . TRP A 1 91 ? 17.163 -1.723 -12.738 1.00 98.25 91 TRP A O 1
ATOM 751 N N . PHE A 1 92 ? 16.659 -3.273 -11.205 1.00 98.12 92 PHE A N 1
ATOM 752 C CA . PHE A 1 92 ? 16.985 -2.420 -10.069 1.00 98.12 92 PHE A CA 1
ATOM 753 C C . PHE A 1 92 ? 18.498 -2.260 -9.940 1.00 98.12 92 PHE A C 1
ATOM 755 O O . PHE A 1 92 ? 19.253 -3.232 -10.074 1.00 98.12 92 PHE A O 1
ATOM 762 N N . ARG A 1 93 ? 18.962 -1.058 -9.575 1.00 97.38 93 ARG A N 1
ATOM 763 C CA . ARG A 1 93 ? 20.372 -0.874 -9.202 1.00 97.38 93 ARG A CA 1
ATOM 764 C C . ARG A 1 93 ? 20.732 -1.767 -8.020 1.00 97.38 93 ARG A C 1
ATOM 766 O O . ARG A 1 93 ? 19.878 -2.012 -7.170 1.00 97.38 93 ARG A O 1
ATOM 773 N N . PRO A 1 94 ? 22.000 -2.189 -7.877 1.00 96.62 94 PRO A N 1
ATOM 774 C CA . PRO A 1 94 ? 22.448 -2.945 -6.706 1.00 96.62 94 PRO A CA 1
ATOM 775 C C . PRO A 1 94 ? 22.212 -2.235 -5.364 1.00 96.62 94 PRO A C 1
ATOM 777 O O . PRO A 1 94 ? 22.126 -2.903 -4.342 1.00 96.62 94 PRO A O 1
ATOM 780 N N . SER A 1 95 ? 22.118 -0.901 -5.369 1.00 96.12 95 SER A N 1
ATOM 781 C CA . SER A 1 95 ? 21.885 -0.079 -4.178 1.00 96.12 95 SER A CA 1
ATOM 782 C C . SER A 1 95 ? 20.428 -0.017 -3.723 1.00 96.12 95 SER A C 1
ATOM 784 O O . SER A 1 95 ? 20.187 0.409 -2.600 1.00 96.12 95 SER A O 1
ATOM 786 N N . GLU A 1 96 ? 19.470 -0.379 -4.580 1.00 97.25 96 GLU A N 1
ATOM 787 C CA . GLU A 1 96 ? 18.048 -0.328 -4.229 1.00 97.25 96 GLU A CA 1
ATOM 788 C C . GLU A 1 96 ? 17.681 -1.461 -3.263 1.00 97.25 96 GLU A C 1
ATOM 790 O O . GLU A 1 96 ? 18.111 -2.611 -3.438 1.00 97.25 96 GLU A O 1
ATOM 795 N N . ASP A 1 97 ? 16.846 -1.138 -2.277 1.00 97.38 97 ASP A N 1
ATOM 796 C CA . ASP A 1 97 ? 16.230 -2.106 -1.370 1.00 97.38 97 ASP A CA 1
ATOM 797 C C . ASP A 1 97 ? 15.005 -2.726 -2.061 1.00 97.38 97 ASP A C 1
ATOM 799 O O . ASP A 1 97 ? 13.910 -2.159 -2.091 1.00 97.38 97 ASP A O 1
ATOM 803 N N . VAL A 1 98 ? 15.211 -3.882 -2.695 1.00 97.69 98 VAL A N 1
ATOM 804 C CA . VAL A 1 98 ? 14.168 -4.538 -3.497 1.00 97.69 98 VAL A CA 1
ATOM 805 C C . VAL A 1 98 ? 13.060 -5.077 -2.596 1.00 97.69 98 VAL A C 1
ATOM 807 O O . VAL A 1 98 ? 11.895 -5.066 -2.982 1.00 97.69 98 VAL A O 1
ATOM 810 N N . GLU A 1 99 ? 13.392 -5.507 -1.384 1.00 96.94 99 GLU A N 1
ATOM 811 C CA . GLU A 1 99 ? 12.440 -5.968 -0.384 1.00 96.94 99 GLU A CA 1
ATOM 812 C C . GLU A 1 99 ? 11.505 -4.836 0.070 1.00 96.94 99 GLU A C 1
ATOM 814 O O . GLU A 1 99 ? 10.286 -5.035 0.143 1.00 96.94 99 GLU A O 1
ATOM 819 N N . GLU A 1 100 ? 12.034 -3.631 0.311 1.00 96.25 100 GLU A N 1
ATOM 820 C CA . GLU A 1 100 ? 11.212 -2.454 0.605 1.00 96.25 100 GLU A CA 1
ATOM 821 C C . GLU A 1 100 ? 10.310 -2.098 -0.584 1.00 96.25 100 GLU A C 1
ATOM 823 O O . GLU A 1 100 ? 9.114 -1.853 -0.397 1.00 96.25 100 GLU A O 1
ATOM 828 N N . ILE A 1 101 ? 10.853 -2.118 -1.805 1.00 98.12 101 ILE A N 1
ATOM 829 C CA . ILE A 1 101 ? 10.099 -1.845 -3.036 1.00 98.12 101 ILE A CA 1
ATOM 830 C C . ILE A 1 101 ? 8.958 -2.855 -3.211 1.00 98.12 101 ILE A C 1
ATOM 832 O O . ILE A 1 101 ? 7.834 -2.448 -3.501 1.00 98.12 101 ILE A O 1
ATOM 836 N N . VAL A 1 102 ? 9.197 -4.151 -2.980 1.00 97.69 102 VAL A N 1
ATOM 837 C CA . VAL A 1 102 ? 8.155 -5.192 -3.024 1.00 97.69 102 VAL A CA 1
ATOM 838 C C . VAL A 1 102 ? 7.053 -4.901 -2.013 1.00 97.69 102 VAL A C 1
ATOM 840 O O . VAL A 1 102 ? 5.880 -4.909 -2.381 1.00 97.69 102 VAL A O 1
ATOM 843 N N . ARG A 1 103 ? 7.408 -4.576 -0.763 1.00 95.25 103 ARG A N 1
ATOM 844 C CA . ARG A 1 103 ? 6.421 -4.253 0.279 1.00 95.25 103 ARG A CA 1
ATOM 845 C C . ARG A 1 103 ? 5.562 -3.052 -0.119 1.00 95.25 103 ARG A C 1
ATOM 847 O O . ARG A 1 103 ? 4.343 -3.079 0.039 1.00 95.25 103 ARG A O 1
ATOM 854 N N . LYS A 1 104 ? 6.194 -1.995 -0.631 1.00 96.50 104 LYS A N 1
ATOM 855 C CA . LYS A 1 104 ? 5.516 -0.788 -1.121 1.00 96.50 104 LYS A CA 1
ATOM 856 C C . LYS A 1 104 ? 4.600 -1.099 -2.305 1.00 96.50 104 LYS A C 1
ATOM 858 O O . LYS A 1 104 ? 3.443 -0.688 -2.300 1.00 96.50 104 LYS A O 1
ATOM 863 N N . ARG A 1 105 ? 5.073 -1.889 -3.274 1.00 97.00 105 ARG A N 1
ATOM 864 C CA . ARG A 1 105 ? 4.280 -2.378 -4.412 1.00 97.00 105 ARG A CA 1
ATOM 865 C C . ARG A 1 105 ? 3.060 -3.160 -3.932 1.00 97.00 105 ARG A C 1
ATOM 867 O O . ARG A 1 105 ? 1.952 -2.849 -4.354 1.00 97.00 105 ARG A O 1
ATOM 874 N N . ASP A 1 106 ? 3.225 -4.118 -3.024 1.00 95.75 106 ASP A N 1
ATOM 875 C CA . ASP A 1 106 ? 2.115 -4.934 -2.511 1.00 95.75 106 ASP A CA 1
ATOM 876 C C . ASP A 1 106 ? 1.044 -4.069 -1.825 1.00 95.75 106 ASP A C 1
ATOM 878 O O . ASP A 1 106 ? -0.150 -4.243 -2.063 1.00 95.75 106 ASP A O 1
ATOM 882 N N . LEU A 1 107 ? 1.457 -3.079 -1.025 1.00 94.25 107 LEU A N 1
ATOM 883 C CA . LEU A 1 107 ? 0.538 -2.130 -0.387 1.00 94.25 107 LEU A CA 1
ATOM 884 C C . LEU A 1 107 ? -0.116 -1.164 -1.382 1.00 94.25 107 LEU A C 1
ATOM 886 O O . LEU A 1 107 ? -1.255 -0.741 -1.174 1.00 94.25 107 LEU A O 1
ATOM 890 N N . MET A 1 108 ? 0.582 -0.801 -2.458 1.00 94.81 108 MET A N 1
ATOM 891 C CA . MET A 1 108 ? 0.025 0.028 -3.522 1.00 94.81 108 MET A CA 1
ATOM 892 C C . MET A 1 108 ? -1.066 -0.730 -4.288 1.00 94.81 108 MET A C 1
ATOM 894 O O . MET A 1 108 ? -2.142 -0.176 -4.519 1.00 94.81 108 MET A O 1
ATOM 898 N N . PHE A 1 109 ? -0.830 -2.004 -4.605 1.00 94.44 109 PHE A N 1
ATOM 899 C CA . PHE A 1 109 ? -1.752 -2.874 -5.345 1.00 94.44 109 PHE A CA 1
ATOM 900 C C . PHE A 1 109 ? -2.768 -3.621 -4.467 1.00 94.44 109 PHE A C 1
ATOM 902 O O . PHE A 1 109 ? -3.533 -4.436 -4.980 1.00 94.44 109 PHE A O 1
ATOM 909 N N . LEU A 1 110 ? -2.817 -3.333 -3.163 1.00 93.50 110 LEU A N 1
ATOM 910 C CA . LEU A 1 110 ? -3.777 -3.935 -2.241 1.00 93.50 110 LEU A CA 1
ATOM 911 C C . LEU A 1 110 ? -5.212 -3.823 -2.781 1.00 93.50 110 LEU A C 1
ATOM 913 O O . LEU A 1 110 ? -5.688 -2.736 -3.099 1.00 93.50 110 LEU A O 1
ATOM 917 N N . GLU A 1 111 ? -5.928 -4.943 -2.868 1.00 93.56 111 GLU A N 1
ATOM 918 C CA . GLU A 1 111 ? -7.295 -4.926 -3.381 1.00 93.56 111 GLU A CA 1
ATOM 919 C C . GLU A 1 111 ? -8.253 -4.226 -2.410 1.00 93.56 111 GLU A C 1
ATOM 921 O O . GLU A 1 111 ? -8.375 -4.589 -1.236 1.00 93.56 111 GLU A O 1
ATOM 926 N N . ARG A 1 112 ? -9.022 -3.272 -2.937 1.00 93.19 112 ARG A N 1
ATOM 927 C CA . ARG A 1 112 ? -10.039 -2.518 -2.189 1.00 93.19 112 ARG A CA 1
ATOM 928 C C . ARG A 1 112 ? -11.055 -3.431 -1.505 1.00 93.19 112 ARG A C 1
ATOM 930 O O . ARG A 1 112 ? -11.328 -3.277 -0.316 1.00 93.19 112 ARG A O 1
ATOM 937 N N . ASP A 1 113 ? -11.558 -4.426 -2.232 1.00 95.19 113 ASP A N 1
ATOM 938 C CA . ASP A 1 113 ? -12.526 -5.393 -1.706 1.00 95.19 113 ASP A CA 1
ATOM 939 C C . ASP A 1 113 ? -11.911 -6.266 -0.611 1.00 95.19 113 ASP A C 1
ATOM 941 O O . ASP A 1 113 ? -12.582 -6.649 0.348 1.00 95.19 113 ASP A O 1
ATOM 945 N N . PHE A 1 114 ? -10.621 -6.591 -0.718 1.00 96.75 114 PHE A N 1
ATOM 946 C CA . PHE A 1 114 ? -9.920 -7.310 0.335 1.00 96.75 114 PHE A CA 1
ATOM 947 C C . PHE A 1 114 ? -9.785 -6.463 1.604 1.00 96.75 114 PHE A C 1
ATOM 949 O O . PHE A 1 114 ? -10.136 -6.945 2.685 1.00 96.75 114 PHE A O 1
ATOM 956 N N . LEU A 1 115 ? -9.364 -5.199 1.479 1.00 96.88 115 LEU A N 1
ATOM 957 C CA . LEU A 1 115 ? -9.266 -4.278 2.612 1.00 96.88 115 LEU A CA 1
ATOM 958 C C . LEU A 1 115 ? -10.632 -4.077 3.284 1.00 96.88 115 LEU A C 1
ATOM 960 O O . LEU A 1 115 ? -10.752 -4.278 4.492 1.00 96.88 115 LEU A O 1
ATOM 964 N N . ALA A 1 116 ? -11.678 -3.772 2.512 1.00 97.69 116 ALA A N 1
ATOM 965 C CA . ALA A 1 116 ? -13.030 -3.582 3.037 1.00 97.69 116 ALA A CA 1
ATOM 966 C C . ALA A 1 116 ? -13.551 -4.834 3.769 1.00 97.69 116 ALA A C 1
ATOM 968 O O . ALA A 1 116 ? -14.033 -4.737 4.899 1.00 97.69 116 ALA A O 1
ATOM 969 N N . ARG A 1 117 ? -13.377 -6.032 3.189 1.00 98.31 117 ARG A N 1
ATOM 970 C CA . ARG A 1 117 ? -13.758 -7.298 3.845 1.00 98.31 117 ARG A CA 1
ATOM 971 C C . ARG A 1 117 ? -12.995 -7.536 5.143 1.00 98.31 117 ARG A C 1
ATOM 973 O O . ARG A 1 117 ? -13.591 -8.002 6.114 1.00 98.31 117 ARG A O 1
ATOM 980 N N . CYS A 1 118 ? -11.701 -7.226 5.192 1.00 98.38 118 CYS A N 1
ATOM 981 C CA . CYS A 1 118 ? -10.922 -7.351 6.423 1.00 98.38 118 CYS A CA 1
ATOM 982 C C . CYS A 1 118 ? -11.428 -6.393 7.505 1.00 98.38 118 CYS A C 1
ATOM 984 O O . CYS A 1 118 ? -11.616 -6.814 8.640 1.00 98.38 118 CYS A O 1
ATOM 986 N N . LEU A 1 119 ? -11.734 -5.142 7.156 1.00 98.56 119 LEU A N 1
ATOM 987 C CA . LEU A 1 119 ? -12.294 -4.169 8.098 1.00 98.56 119 LEU A CA 1
ATOM 988 C C . LEU A 1 119 ? -13.648 -4.625 8.671 1.00 98.56 119 LEU A C 1
ATOM 990 O O . LEU A 1 119 ? -13.895 -4.481 9.867 1.00 98.56 119 LEU A O 1
ATOM 994 N N . MET A 1 120 ? -14.507 -5.232 7.850 1.00 98.50 120 MET A N 1
ATOM 995 C CA . MET A 1 120 ? -15.787 -5.776 8.318 1.00 98.50 120 MET A CA 1
ATOM 996 C C . MET A 1 120 ? -15.600 -7.008 9.210 1.00 98.50 120 MET A C 1
ATOM 998 O O . MET A 1 120 ? -16.204 -7.110 10.272 1.00 98.50 120 MET A O 1
ATOM 1002 N N . THR A 1 121 ? -14.760 -7.955 8.788 1.00 98.31 121 THR A N 1
ATOM 1003 C CA . THR A 1 121 ? -14.640 -9.264 9.455 1.00 98.31 121 THR A CA 1
ATOM 1004 C C . THR A 1 121 ? -13.729 -9.250 10.679 1.00 98.31 121 THR A C 1
ATOM 1006 O O . THR A 1 121 ? -13.969 -10.015 11.608 1.00 98.31 121 THR A O 1
ATOM 1009 N N . VAL A 1 122 ? -12.703 -8.395 10.700 1.00 98.50 122 VAL A N 1
ATOM 1010 C CA . VAL A 1 122 ? -11.761 -8.267 11.823 1.00 98.50 122 VAL A CA 1
ATOM 1011 C C . VAL A 1 122 ? -12.225 -7.201 12.809 1.00 98.50 122 VAL A C 1
ATOM 1013 O O . VAL A 1 122 ? -12.201 -7.449 14.009 1.00 98.50 122 VAL A O 1
ATOM 1016 N N . CYS A 1 123 ? -12.656 -6.033 12.323 1.00 98.25 123 CYS A N 1
ATOM 1017 C CA . CYS A 1 123 ? -12.995 -4.891 13.181 1.00 98.25 123 CYS A CA 1
ATOM 1018 C C . CYS A 1 123 ? -14.503 -4.730 13.421 1.00 98.25 123 CYS A C 1
ATOM 1020 O O . CYS A 1 123 ? -14.908 -3.839 14.168 1.00 98.25 123 CYS A O 1
ATOM 1022 N N . GLY A 1 124 ? -15.341 -5.557 12.787 1.00 97.81 124 GLY A N 1
ATOM 1023 C CA . GLY A 1 124 ? -16.795 -5.493 12.936 1.00 97.81 124 GLY A CA 1
ATOM 1024 C C . GLY A 1 124 ? -17.427 -4.246 12.315 1.00 97.81 124 GLY A C 1
ATOM 1025 O O . GLY A 1 124 ? -18.526 -3.865 12.718 1.00 97.81 124 GLY A O 1
ATOM 1026 N N . LEU A 1 125 ? -16.748 -3.576 11.375 1.00 98.44 125 LEU A N 1
ATOM 1027 C CA . LEU A 1 125 ? -17.315 -2.402 10.712 1.00 98.44 125 LEU A CA 1
ATOM 1028 C C . LEU A 1 125 ? -18.517 -2.782 9.840 1.00 98.44 125 LEU A C 1
ATOM 1030 O O . LEU A 1 125 ? -18.559 -3.851 9.230 1.00 98.44 125 LEU A O 1
ATOM 1034 N N . THR A 1 126 ? -19.476 -1.863 9.731 1.00 98.44 126 THR A N 1
ATOM 1035 C CA . THR A 1 126 ? -20.521 -1.953 8.707 1.00 98.44 126 THR A CA 1
ATOM 1036 C C . THR A 1 126 ? -19.907 -1.778 7.319 1.00 98.44 126 THR A C 1
ATOM 1038 O O . THR A 1 126 ? -18.841 -1.176 7.172 1.00 98.44 126 THR A O 1
ATOM 1041 N N . GLU A 1 127 ? -20.600 -2.252 6.285 1.00 97.75 127 GLU A N 1
ATOM 1042 C CA . GLU A 1 127 ? -20.161 -2.103 4.892 1.00 97.75 127 GLU A CA 1
ATOM 1043 C C . GLU A 1 127 ? -19.880 -0.636 4.530 1.00 97.75 127 GLU A C 1
ATOM 1045 O O . GLU A 1 127 ? -18.827 -0.322 3.978 1.00 97.75 127 GLU A O 1
ATOM 1050 N N . SER A 1 128 ? -20.767 0.283 4.928 1.00 97.81 128 SER A N 1
ATOM 1051 C CA . SER A 1 128 ? -20.595 1.714 4.668 1.00 97.81 128 SER A CA 1
ATOM 1052 C C . SER A 1 128 ? -19.351 2.287 5.350 1.00 97.81 128 SER A C 1
ATOM 1054 O O . SER A 1 128 ? -18.614 3.049 4.731 1.00 97.81 128 SER A O 1
ATOM 1056 N N . SER A 1 129 ? -19.091 1.922 6.609 1.00 98.19 129 SER A N 1
ATOM 1057 C CA . SER A 1 129 ? -17.913 2.403 7.341 1.00 98.19 129 SER A CA 1
ATOM 1058 C C . SER A 1 129 ? -16.622 1.803 6.788 1.00 98.19 129 SER A C 1
ATOM 1060 O O . SER A 1 129 ? -15.647 2.527 6.600 1.00 98.19 129 SER A O 1
ATOM 1062 N N . ALA A 1 130 ? -16.623 0.507 6.465 1.00 98.38 130 ALA A N 1
ATOM 1063 C CA . ALA A 1 130 ? -15.485 -0.161 5.844 1.00 98.38 130 ALA A CA 1
ATOM 1064 C C . ALA A 1 130 ? 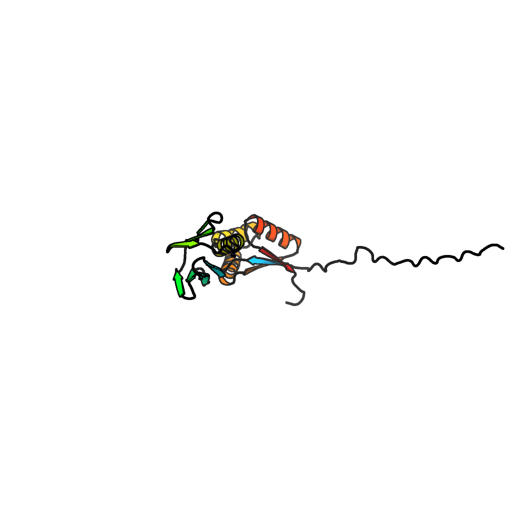-15.146 0.447 4.476 1.00 98.38 130 ALA A C 1
ATOM 1066 O O . ALA A 1 130 ? -13.972 0.669 4.185 1.00 98.38 130 ALA A O 1
ATOM 1067 N N . TYR A 1 131 ? -16.160 0.772 3.667 1.00 96.94 131 TYR A N 1
ATOM 1068 C CA . TYR A 1 131 ? -15.970 1.430 2.376 1.00 96.94 131 TYR A CA 1
ATOM 1069 C C . TYR A 1 131 ? -15.324 2.813 2.519 1.00 96.94 131 TYR A C 1
ATOM 1071 O O . TYR A 1 131 ? -14.385 3.118 1.787 1.00 96.94 131 TYR A O 1
ATOM 1079 N N . GLN A 1 132 ? -15.785 3.636 3.468 1.00 97.62 132 GLN A N 1
ATOM 1080 C CA . GLN A 1 132 ? -15.206 4.966 3.696 1.00 97.62 132 GLN A CA 1
ATOM 1081 C C . GLN A 1 132 ? -13.742 4.876 4.139 1.00 97.62 132 GLN A C 1
ATOM 1083 O O . GLN A 1 132 ? -12.885 5.505 3.529 1.00 97.62 132 GLN A O 1
ATOM 1088 N N . VAL A 1 133 ? -13.440 4.027 5.129 1.00 97.94 133 VAL A N 1
ATOM 1089 C CA . VAL A 1 133 ? -12.061 3.811 5.603 1.00 97.94 133 VAL A CA 1
ATOM 1090 C C . VAL A 1 133 ? -11.164 3.298 4.474 1.00 97.94 133 VAL A C 1
ATOM 1092 O O . VAL A 1 133 ? -10.052 3.792 4.305 1.00 97.94 133 VAL A O 1
ATOM 1095 N N . MET A 1 134 ? -11.644 2.341 3.674 1.00 95.94 134 MET A N 1
ATOM 1096 C CA . MET A 1 134 ? -10.911 1.822 2.516 1.00 95.94 134 MET A CA 1
ATOM 1097 C C . MET A 1 134 ? -10.612 2.922 1.494 1.00 95.94 134 MET A C 1
ATOM 1099 O O . MET A 1 134 ? -9.476 3.015 1.028 1.00 95.94 134 MET A O 1
ATOM 1103 N N . MET A 1 135 ? -11.605 3.755 1.163 1.00 95.38 135 MET A N 1
ATOM 1104 C CA . MET A 1 135 ? -11.432 4.819 0.178 1.00 95.38 135 MET A CA 1
ATOM 1105 C C . MET A 1 135 ? -10.383 5.822 0.652 1.00 95.38 135 MET A C 1
ATOM 1107 O O . MET A 1 135 ? -9.423 6.063 -0.075 1.00 95.38 135 MET A O 1
ATOM 1111 N N . THR A 1 136 ? -10.510 6.313 1.889 1.00 96.25 136 THR A N 1
ATOM 1112 C CA . THR A 1 136 ? -9.536 7.223 2.508 1.00 96.25 136 THR A CA 1
ATOM 1113 C C . THR A 1 136 ? -8.135 6.619 2.504 1.00 96.25 136 THR A C 1
ATOM 1115 O O . THR A 1 136 ? -7.192 7.262 2.052 1.00 96.25 136 THR A O 1
ATOM 1118 N N . ALA A 1 137 ? -7.990 5.354 2.912 1.00 95.81 137 ALA A N 1
ATOM 1119 C CA . ALA A 1 137 ? -6.683 4.708 2.971 1.00 95.81 137 ALA A CA 1
ATOM 1120 C C . ALA A 1 137 ? -6.018 4.629 1.591 1.00 95.81 137 ALA A C 1
ATOM 1122 O O . ALA A 1 137 ? -4.810 4.824 1.489 1.00 95.81 137 ALA A O 1
ATOM 1123 N N . HIS A 1 138 ? -6.793 4.367 0.534 1.00 93.12 138 HIS A N 1
ATOM 11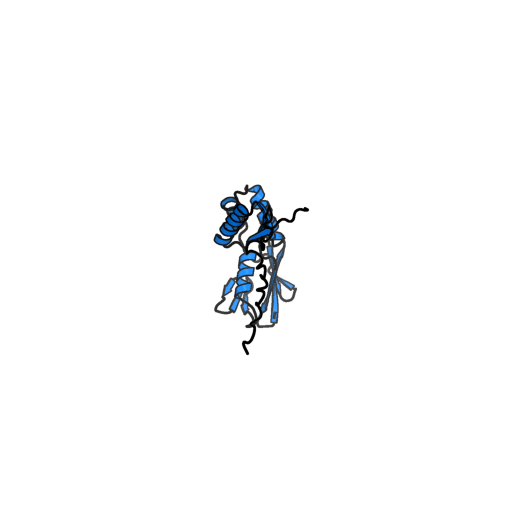24 C CA . HIS A 1 138 ? -6.293 4.300 -0.839 1.00 93.12 138 HIS A CA 1
ATOM 1125 C C . HIS A 1 138 ? -5.934 5.660 -1.434 1.00 93.12 138 HIS A C 1
ATOM 1127 O O . HIS A 1 138 ? -5.010 5.725 -2.242 1.00 93.12 138 HIS A O 1
ATOM 1133 N N . THR A 1 139 ? -6.662 6.717 -1.075 1.00 92.31 139 THR A N 1
ATOM 1134 C CA . THR A 1 139 ? -6.438 8.060 -1.621 1.00 92.31 139 THR A CA 1
ATOM 1135 C C . THR A 1 139 ? -5.370 8.832 -0.860 1.00 92.31 139 THR A C 1
ATOM 1137 O O . THR A 1 139 ? -4.638 9.608 -1.464 1.00 92.31 139 THR A O 1
ATOM 1140 N N . GLU A 1 140 ? -5.273 8.622 0.453 1.00 93.94 140 GLU A N 1
ATOM 1141 C CA . GLU A 1 140 ? -4.400 9.390 1.350 1.00 93.94 140 GLU A CA 1
ATOM 1142 C C . GLU A 1 140 ? -3.193 8.579 1.846 1.00 93.94 140 GLU A C 1
ATOM 1144 O O . GLU A 1 140 ? -2.305 9.124 2.493 1.00 93.94 140 GLU A O 1
ATOM 1149 N N . GLY A 1 141 ? -3.141 7.275 1.559 1.00 94.25 141 GLY A N 1
ATOM 1150 C CA . GLY A 1 141 ? -2.097 6.366 2.049 1.00 94.25 141 GLY A CA 1
ATOM 1151 C C . GLY A 1 141 ? -2.311 5.896 3.489 1.00 94.25 141 GLY A C 1
ATOM 1152 O O . GLY A 1 141 ? -1.634 4.984 3.960 1.00 94.25 141 GLY A O 1
ATOM 1153 N N . MET A 1 142 ? -3.287 6.453 4.204 1.00 96.19 142 MET A N 1
ATOM 1154 C CA . MET A 1 142 ? -3.655 5.997 5.539 1.00 96.19 142 MET A CA 1
ATOM 1155 C C . MET A 1 142 ? -5.105 6.324 5.869 1.00 96.19 142 MET A C 1
ATOM 1157 O O . MET A 1 142 ? -5.681 7.250 5.312 1.00 96.19 142 MET A O 1
ATOM 1161 N N . ALA A 1 143 ? -5.696 5.577 6.798 1.00 97.88 143 ALA A N 1
ATOM 1162 C CA . ALA A 1 143 ? -6.997 5.917 7.361 1.00 97.88 143 ALA A CA 1
ATOM 1163 C C . ALA A 1 143 ? -7.109 5.492 8.822 1.00 97.88 143 ALA A C 1
ATOM 1165 O O . ALA A 1 143 ? -6.565 4.465 9.237 1.00 97.88 143 ALA A O 1
ATOM 1166 N N . VAL A 1 144 ? -7.884 6.262 9.586 1.00 98.31 144 VAL A N 1
ATOM 1167 C CA . VAL A 1 144 ? -8.318 5.881 10.931 1.00 98.31 144 VAL A CA 1
ATOM 1168 C C . VAL A 1 144 ? -9.497 4.922 10.806 1.00 98.31 144 VAL A C 1
ATOM 1170 O O . VAL A 1 144 ? -10.567 5.292 10.333 1.00 98.31 144 VAL A O 1
ATOM 1173 N N . VAL A 1 145 ? -9.310 3.686 11.264 1.00 98.31 145 VAL A N 1
ATOM 1174 C CA . VAL A 1 145 ? -10.369 2.668 11.341 1.00 98.31 145 VAL A CA 1
ATOM 1175 C C . VAL A 1 145 ? -11.360 3.004 12.456 1.00 98.31 145 VAL A C 1
ATOM 1177 O O . VAL A 1 145 ? -12.552 2.734 12.351 1.00 98.31 145 VAL A O 1
ATOM 1180 N N . GLY A 1 146 ? -10.858 3.565 13.554 1.00 97.56 146 GLY A N 1
ATOM 1181 C CA . GLY A 1 146 ? -11.649 3.992 14.699 1.00 97.56 146 GLY A CA 1
ATOM 1182 C C . GLY A 1 146 ? -10.787 4.184 15.939 1.00 97.56 146 GLY A C 1
ATOM 1183 O O . GLY A 1 146 ? -9.570 3.991 15.906 1.00 97.56 146 GLY A O 1
ATOM 1184 N N . THR A 1 147 ? -11.441 4.538 17.042 1.00 97.31 147 THR A N 1
ATOM 1185 C CA . THR A 1 147 ? -10.786 4.781 18.327 1.00 97.31 147 THR A CA 1
ATOM 1186 C C . THR A 1 147 ? -11.321 3.813 19.375 1.00 97.31 147 THR A C 1
ATOM 1188 O O . THR A 1 147 ? -12.512 3.835 19.695 1.00 97.31 147 THR A O 1
ATOM 1191 N N . TYR A 1 148 ? -10.440 3.013 19.966 1.00 96.25 148 TYR A N 1
ATOM 1192 C CA . TYR A 1 148 ? -10.796 1.882 20.823 1.00 96.25 148 TYR A CA 1
ATOM 1193 C C . TYR A 1 148 ? -10.024 1.908 22.148 1.00 96.25 148 TYR A C 1
ATOM 1195 O O . TYR A 1 148 ? -9.033 2.624 22.280 1.00 96.25 148 TYR A O 1
ATOM 1203 N N . ALA A 1 149 ? -10.466 1.121 23.131 1.00 95.81 149 ALA A N 1
ATOM 1204 C CA . ALA A 1 149 ? -9.623 0.785 24.278 1.00 95.81 149 ALA A CA 1
ATOM 1205 C C . ALA A 1 149 ? -8.413 -0.044 23.810 1.00 95.81 149 ALA A C 1
ATOM 1207 O O . ALA A 1 149 ? -8.494 -0.718 22.780 1.00 95.81 149 ALA A O 1
ATOM 1208 N N . PHE A 1 150 ? -7.313 -0.016 24.569 1.00 94.88 150 PHE A N 1
ATOM 1209 C CA . PHE A 1 150 ? -6.050 -0.660 24.182 1.00 94.88 150 PHE A CA 1
ATOM 1210 C C . PHE A 1 150 ? -6.221 -2.125 23.753 1.00 94.88 150 PHE A C 1
ATOM 1212 O O . PHE A 1 150 ? -5.792 -2.490 22.666 1.00 94.88 150 PHE A O 1
ATOM 1219 N N . GLU A 1 151 ? -6.907 -2.941 24.559 1.00 95.94 151 GLU A N 1
ATOM 1220 C CA . GLU A 1 151 ? -7.089 -4.377 24.292 1.00 95.94 151 GLU A CA 1
ATOM 1221 C C . GLU A 1 151 ? -7.803 -4.634 22.957 1.00 95.94 151 GLU A C 1
ATOM 1223 O O . GLU A 1 151 ? -7.377 -5.467 22.160 1.00 95.94 151 GLU A O 1
ATOM 1228 N N . THR A 1 152 ? -8.865 -3.876 22.672 1.00 97.38 152 THR A N 1
ATOM 1229 C CA . THR A 1 152 ? -9.598 -3.975 21.404 1.00 97.38 152 THR A CA 1
ATOM 1230 C C . THR A 1 152 ? -8.759 -3.472 20.229 1.00 97.38 152 THR A C 1
ATOM 1232 O O . THR A 1 152 ? -8.747 -4.103 19.173 1.00 97.38 152 THR A O 1
ATOM 1235 N N . ALA A 1 153 ? -8.038 -2.360 20.404 1.00 97.88 153 ALA A N 1
ATOM 1236 C CA . ALA A 1 153 ? -7.165 -1.808 19.371 1.00 97.88 153 ALA A CA 1
ATOM 1237 C C . ALA A 1 153 ? -6.047 -2.799 19.001 1.00 97.88 153 ALA A C 1
ATOM 1239 O O . ALA A 1 153 ? -5.793 -3.026 17.819 1.00 97.88 153 ALA A O 1
ATOM 1240 N N . GLU A 1 154 ? -5.418 -3.421 20.002 1.00 97.56 154 GLU A N 1
ATOM 1241 C CA . GLU A 1 154 ? -4.354 -4.410 19.822 1.00 97.56 154 GLU A CA 1
ATOM 1242 C C . GLU A 1 154 ? -4.877 -5.689 19.152 1.00 97.56 154 GLU A C 1
ATOM 1244 O O . GLU A 1 154 ? -4.260 -6.182 18.202 1.00 97.56 154 GLU A O 1
ATOM 1249 N N . LEU A 1 155 ? -6.045 -6.185 19.581 1.00 98.25 155 LEU A N 1
ATOM 1250 C CA . LEU A 1 155 ? -6.703 -7.345 18.975 1.00 98.25 155 LEU A CA 1
ATOM 1251 C C . LEU A 1 155 ? -6.972 -7.116 17.482 1.00 98.25 155 LEU A C 1
ATOM 1253 O O . LEU A 1 155 ? -6.614 -7.950 16.648 1.00 98.25 155 LEU A O 1
ATOM 1257 N N . TYR A 1 156 ? -7.572 -5.976 17.135 1.00 98.69 156 TYR A N 1
ATOM 1258 C CA . TYR A 1 156 ? -7.858 -5.627 15.745 1.00 98.69 156 TYR A CA 1
ATOM 1259 C C . TYR A 1 156 ? -6.584 -5.406 14.932 1.00 98.69 156 TYR A C 1
ATOM 1261 O O . TYR A 1 156 ? -6.468 -5.951 13.837 1.00 98.69 156 TYR A O 1
ATOM 1269 N N . CYS A 1 157 ? -5.605 -4.670 15.466 1.00 98.50 157 CYS A N 1
ATOM 1270 C CA . CYS A 1 157 ? -4.317 -4.446 14.808 1.00 98.50 157 CYS A CA 1
ATOM 1271 C C . CYS A 1 157 ? -3.621 -5.773 14.479 1.00 98.50 157 CYS A C 1
ATOM 1273 O O . CYS A 1 157 ? -3.210 -6.001 13.340 1.00 98.50 157 CYS A O 1
ATOM 1275 N N . THR A 1 158 ? -3.565 -6.688 15.448 1.00 98.44 158 THR A N 1
ATOM 1276 C CA . THR A 1 158 ? -2.988 -8.025 15.269 1.00 98.44 158 THR A CA 1
ATOM 1277 C C . THR A 1 158 ? -3.762 -8.833 14.230 1.00 98.44 158 THR A C 1
ATOM 1279 O O . THR A 1 158 ? -3.156 -9.452 13.356 1.00 98.44 158 THR A O 1
ATOM 1282 N N . GLY A 1 159 ? -5.097 -8.791 14.268 1.00 98.56 159 GLY A N 1
ATOM 1283 C CA . GLY A 1 159 ? -5.948 -9.469 13.291 1.00 98.56 159 GLY A CA 1
ATOM 1284 C C . GLY A 1 159 ? -5.749 -8.962 11.859 1.00 98.56 159 GLY A C 1
ATOM 1285 O O . GLY A 1 159 ? -5.663 -9.768 10.934 1.00 98.56 159 GLY A O 1
ATOM 1286 N N . LEU A 1 160 ? -5.619 -7.646 11.668 1.00 98.38 160 LEU A N 1
ATOM 1287 C CA . LEU A 1 160 ? -5.357 -7.038 10.359 1.00 98.38 160 LEU A CA 1
ATOM 1288 C C . LEU A 1 160 ? -3.958 -7.412 9.849 1.00 98.38 160 LEU A C 1
ATOM 1290 O O . LEU A 1 160 ? -3.821 -7.851 8.706 1.00 98.38 160 LEU A O 1
ATOM 1294 N N . LYS A 1 161 ? -2.933 -7.340 10.709 1.00 98.00 161 LYS A N 1
ATOM 1295 C CA . LYS A 1 161 ? -1.563 -7.768 10.374 1.00 98.00 161 LYS A CA 1
ATOM 1296 C C . LYS A 1 161 ? -1.498 -9.245 9.990 1.00 98.00 161 LYS A C 1
ATOM 1298 O O . LYS A 1 161 ? -0.834 -9.595 9.020 1.00 98.00 161 LYS A O 1
ATOM 1303 N N . ALA A 1 162 ? -2.246 -10.108 10.676 1.00 97.69 162 ALA A N 1
ATOM 1304 C CA . ALA A 1 162 ? -2.340 -11.529 10.339 1.00 97.69 162 ALA A CA 1
ATOM 1305 C C . ALA A 1 162 ? -2.995 -11.794 8.967 1.00 97.69 162 ALA A C 1
ATOM 1307 O O . ALA A 1 162 ? -2.807 -12.867 8.395 1.00 97.69 162 ALA A O 1
ATOM 1308 N N . LYS A 1 163 ? -3.748 -10.829 8.418 1.00 96.44 163 LYS A N 1
ATOM 1309 C CA . LYS A 1 163 ? -4.274 -10.859 7.042 1.00 96.44 163 LYS A CA 1
ATOM 1310 C C . LYS A 1 163 ? -3.306 -10.269 6.008 1.00 96.44 163 LYS A C 1
ATOM 1312 O O . LYS A 1 163 ? -3.647 -10.247 4.832 1.00 96.44 163 LYS A O 1
ATOM 1317 N N . GLY A 1 164 ? -2.124 -9.812 6.422 1.00 94.12 164 GLY A N 1
ATOM 1318 C CA . GLY A 1 164 ? -1.136 -9.175 5.548 1.00 94.12 164 GLY A CA 1
ATOM 1319 C C . GLY A 1 164 ? -1.348 -7.672 5.354 1.00 94.12 164 GLY A C 1
ATOM 1320 O O . GLY A 1 164 ? -0.699 -7.076 4.500 1.00 94.12 164 GLY A O 1
ATOM 1321 N N . LEU A 1 165 ? -2.241 -7.043 6.125 1.00 96.25 165 LEU A N 1
ATOM 1322 C CA . LEU A 1 165 ? -2.439 -5.596 6.073 1.00 96.25 165 LEU A CA 1
ATOM 1323 C C . LEU A 1 165 ? -1.387 -4.863 6.907 1.00 96.25 165 LEU A C 1
ATOM 1325 O O . LEU A 1 165 ? -0.966 -5.337 7.964 1.00 96.25 165 LEU A O 1
ATOM 1329 N N . SER A 1 166 ? -1.017 -3.661 6.467 1.00 96.94 166 SER A N 1
ATOM 1330 C CA . SER A 1 166 ? -0.232 -2.739 7.283 1.00 96.94 166 SER A CA 1
ATOM 1331 C C . SER A 1 166 ? -1.167 -1.945 8.193 1.00 96.94 166 SER A C 1
ATOM 1333 O O . SER A 1 166 ? -2.064 -1.248 7.717 1.00 96.94 166 SER A O 1
ATOM 1335 N N . ALA A 1 167 ? -0.974 -2.071 9.503 1.00 98.06 167 ALA A N 1
ATOM 1336 C CA . ALA A 1 167 ? -1.788 -1.408 10.515 1.00 98.06 167 ALA A CA 1
ATOM 1337 C C . ALA A 1 167 ? -0.943 -1.014 11.729 1.00 98.06 167 ALA A C 1
ATOM 1339 O O . ALA A 1 167 ? 0.090 -1.631 11.998 1.00 98.06 167 ALA A O 1
ATOM 1340 N N . ASP A 1 168 ? -1.389 -0.015 12.482 1.00 98.25 168 ASP A N 1
ATOM 1341 C CA . ASP A 1 168 ? -0.762 0.363 13.749 1.00 98.25 168 ASP A CA 1
ATOM 1342 C C . ASP A 1 168 ? -1.758 1.028 14.704 1.00 98.25 168 ASP A C 1
ATOM 1344 O O . ASP A 1 168 ? -2.855 1.411 14.292 1.00 98.25 168 ASP A O 1
ATOM 1348 N N . ILE A 1 169 ? -1.395 1.148 15.982 1.00 97.62 169 ILE A N 1
ATOM 1349 C CA . ILE A 1 169 ? -2.204 1.843 16.986 1.00 97.62 169 ILE A CA 1
ATOM 1350 C C . ILE A 1 169 ? -1.440 3.023 17.577 1.00 97.62 169 ILE A C 1
ATOM 1352 O O . ILE A 1 169 ? -0.298 2.887 18.004 1.00 97.62 169 ILE A O 1
ATOM 1356 N N . LEU A 1 170 ? -2.089 4.182 17.649 1.00 96.12 170 LEU A N 1
ATOM 1357 C CA . LEU A 1 170 ? -1.520 5.378 18.271 1.00 96.12 170 LEU A CA 1
ATOM 1358 C C . LEU A 1 170 ? -2.350 5.789 19.486 1.00 96.12 170 LEU A C 1
ATOM 1360 O O . LEU A 1 170 ? -3.580 5.794 19.385 1.00 96.12 170 LEU A O 1
ATOM 1364 N N . PRO A 1 171 ? -1.726 6.149 20.622 1.00 95.00 171 PRO A N 1
ATOM 1365 C CA . PRO A 1 171 ? -2.459 6.700 21.755 1.00 95.00 171 PRO A CA 1
ATOM 1366 C C . PRO A 1 171 ? -3.193 7.980 21.339 1.00 95.00 171 PRO A C 1
ATOM 1368 O O . PRO A 1 171 ? -2.701 8.764 20.525 1.00 95.00 171 PRO A O 1
ATOM 1371 N N . VAL A 1 172 ? -4.386 8.177 21.889 1.00 93.25 172 VAL A N 1
ATOM 1372 C CA . VAL A 1 172 ? -5.109 9.446 21.796 1.00 93.25 172 VAL A CA 1
ATOM 1373 C C . VAL A 1 172 ? -4.710 10.284 22.998 1.00 93.25 172 VAL A C 1
ATOM 1375 O O . VAL A 1 172 ? -4.830 9.827 24.133 1.00 93.25 172 VAL A O 1
ATOM 1378 N N . GLU A 1 173 ? -4.196 11.482 22.746 1.00 84.88 173 GLU A N 1
ATOM 1379 C CA . GLU A 1 173 ? -3.941 12.453 23.803 1.00 84.88 173 GLU A CA 1
ATOM 1380 C C . GLU A 1 173 ? -5.260 13.128 24.196 1.00 84.88 173 GLU A C 1
ATOM 1382 O O . GLU A 1 173 ? -6.088 13.433 23.336 1.00 84.88 173 GLU A O 1
ATOM 1387 N N . ASP A 1 174 ? -5.468 13.348 25.494 1.00 61.75 174 ASP A N 1
ATOM 1388 C CA . ASP A 1 174 ? -6.641 14.066 25.994 1.00 61.75 174 ASP A CA 1
ATOM 1389 C C . ASP A 1 174 ? -6.573 15.532 25.528 1.00 61.75 174 ASP A C 1
ATOM 1391 O O . ASP A 1 174 ? -5.853 16.339 26.120 1.00 61.75 174 ASP A O 1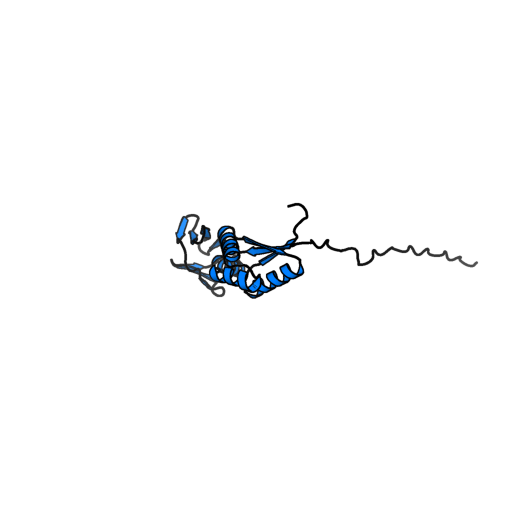
ATOM 1395 N N . GLY A 1 175 ? -7.288 15.884 24.452 1.00 59.97 175 GLY A N 1
ATOM 1396 C CA . GLY A 1 175 ? -7.314 17.264 23.949 1.00 59.97 175 GLY A CA 1
ATOM 1397 C C . GLY A 1 175 ? -7.898 17.526 22.554 1.00 59.97 175 GLY A C 1
ATOM 1398 O O . GLY A 1 175 ? -8.029 18.702 22.216 1.00 59.97 175 GLY A O 1
ATOM 1399 N N . GLU A 1 176 ? -8.250 16.502 21.764 1.00 42.72 176 GLU A N 1
ATOM 1400 C CA . GLU A 1 176 ? -8.978 16.650 20.479 1.00 42.72 176 GLU A CA 1
ATOM 1401 C C . GLU A 1 176 ? -10.492 16.429 20.614 1.00 42.72 176 GLU A C 1
ATOM 1403 O O . GLU A 1 176 ? -10.901 15.418 21.235 1.00 42.72 176 GLU A O 1
#

Foldseek 3Di:
DDDDDDDPDDDPPPDPPPPPPPPPAFQKKWKKFFFAAWDWAAFDVGWIWIWGDDQLATFIDTNNHTDGTRWLDWAADPVQQKIDTPVGITHGDPPDPVVVRVLNRCRLNPDLVLQLVLLCPLVVDDSVLSNVQSSCNNNVRMGGSDMGGPVSSVSSQVSCVVSVTDMDMDRDDPDD

pLDDT: mean 88.38, std 18.71, range [38.72, 98.69]

Radius of gyration: 25.98 Å; chains: 1; bounding box: 68×30×94 Å

Secondary structure (DSSP, 8-state):
-PPPPP--------PPPTT-------S-EEEEEE---EEEEEBSS--EEEEEEETTEEEEEETTEEEESS----EEETTTTEEE-SS-EEEB-TTS-HHHHHHHHHHHS--HHHHHHHHHHHH---HHHHHHHHHHHHHHSEEEEEEE-HHHHHHHHHHHHHTT-EEEEEEPPTT-